Protein AF-A0A4W5NHV5-F1 (afdb_monomer_lite)

Organism: NCBI:txid62062

InterPro domains:
  IPR001194 cDENN domain [PF02141] (14-103)
  IPR001194 cDENN domain [SM00799] (2-110)
  IPR037516 Tripartite DENN domain [PS50211] (1-129)
  IPR040032 DENN domain-containing protein 1A/1B/1C [PTHR13196] (15-108)
  IPR043153 DENN domain, C-terminal lobe [G3DSA:3.40.50.11500] (14-123)

Secondary structure (DSSP, 8-state):
-------S-SPPPHHHHHHHHHHHHHS-HHHHHHHHHHHHTT-EEEEEES-HHHHHHHHHHHHHTTTTS---SEEESS--GGGGGGGG-SS-EEEEEEHHHHHHHHHHHS-HHHHHHHHHHHHHHHT--

Sequence (129 aa):
MKSLTVLSLLPPPPSLQRNLTEYFVAVDVNNMLQLYASMLHERRIIITSSKLSTLTACVHGSAAMLYPMYWQHIYIPVLPPHLLDYCCAPMPYLVGVHLSLLEKYRNIQRPRQEQQRLRKTEKDRSNKD

pLDDT: mean 80.64, std 16.09, range [35.56, 95.38]

Structure (mmCIF, N/CA/C/O backbone):
data_AF-A0A4W5NHV5-F1
#
_entry.id   AF-A0A4W5NHV5-F1
#
loop_
_atom_site.group_PDB
_atom_site.id
_atom_site.type_symbol
_atom_site.label_atom_id
_atom_site.label_alt_id
_atom_site.label_comp_id
_atom_site.label_asym_id
_atom_site.label_entity_id
_atom_site.label_seq_id
_atom_site.pdbx_PDB_ins_code
_atom_site.Cartn_x
_atom_site.Cartn_y
_atom_site.Cartn_z
_atom_site.occupancy
_atom_site.B_iso_or_equiv
_atom_site.auth_seq_id
_atom_site.auth_comp_id
_atom_site.auth_asym_id
_atom_site.auth_atom_id
_atom_site.pdbx_PDB_model_num
ATOM 1 N N . MET A 1 1 ? 6.318 12.527 -32.387 1.00 40.09 1 MET A N 1
ATOM 2 C CA . MET A 1 1 ? 7.392 12.200 -31.423 1.00 40.09 1 MET A CA 1
ATOM 3 C C . MET A 1 1 ? 7.630 13.413 -30.534 1.00 40.09 1 MET A C 1
ATOM 5 O O . MET A 1 1 ? 8.244 14.364 -30.993 1.00 40.09 1 MET A O 1
ATOM 9 N N . LYS A 1 2 ? 7.064 13.454 -29.320 1.00 35.56 2 LYS A N 1
ATOM 10 C CA . LYS A 1 2 ? 7.284 14.556 -28.368 1.00 35.56 2 LYS A CA 1
ATOM 11 C C . LYS A 1 2 ? 8.228 14.070 -27.268 1.00 35.56 2 LYS A C 1
ATOM 13 O O . LYS A 1 2 ? 7.858 13.213 -26.480 1.00 35.56 2 LYS A O 1
ATOM 18 N N . SER A 1 3 ? 9.449 14.593 -27.345 1.00 37.94 3 SER A N 1
ATOM 19 C CA . SER A 1 3 ? 10.501 14.731 -26.334 1.00 37.94 3 SER A CA 1
ATOM 20 C C . SER A 1 3 ? 10.264 14.055 -24.974 1.00 37.94 3 SER A C 1
ATOM 22 O O . SER A 1 3 ? 9.616 14.608 -24.090 1.00 37.94 3 SER A O 1
ATOM 24 N N . LEU A 1 4 ? 10.896 12.895 -24.788 1.00 48.44 4 LEU A N 1
ATOM 25 C CA . LEU A 1 4 ? 11.488 12.516 -23.506 1.00 48.44 4 LEU A CA 1
ATOM 26 C C . LEU A 1 4 ? 12.615 13.516 -23.208 1.00 48.44 4 LEU A C 1
ATOM 28 O O . LEU A 1 4 ? 13.357 13.840 -24.132 1.00 48.44 4 LEU A O 1
ATOM 32 N N . THR A 1 5 ? 12.714 14.025 -21.977 1.00 42.16 5 THR A N 1
ATOM 33 C CA . THR A 1 5 ? 13.934 14.191 -21.141 1.00 42.16 5 THR A CA 1
ATOM 34 C C . THR A 1 5 ? 13.649 15.247 -20.048 1.00 42.16 5 THR A C 1
ATOM 36 O O . THR A 1 5 ? 13.136 16.323 -20.334 1.00 42.16 5 THR A O 1
ATOM 39 N N . VAL A 1 6 ? 14.057 14.937 -18.809 1.00 41.56 6 VAL A N 1
ATOM 40 C CA . VAL A 1 6 ? 14.228 15.816 -17.628 1.00 41.56 6 VAL A CA 1
ATOM 41 C C . VAL A 1 6 ? 12.998 16.125 -16.745 1.00 41.56 6 VAL A C 1
ATOM 43 O O . VAL A 1 6 ? 12.628 17.274 -16.544 1.00 41.56 6 VAL A O 1
ATOM 46 N N . LEU A 1 7 ? 12.431 15.105 -16.088 1.00 46.75 7 LEU A N 1
ATOM 47 C CA . LEU A 1 7 ? 11.615 15.280 -14.864 1.00 46.75 7 LEU A CA 1
ATOM 48 C C . LEU A 1 7 ? 12.265 14.623 -13.625 1.00 46.75 7 LEU A C 1
ATOM 50 O O . LEU A 1 7 ? 11.588 14.313 -12.654 1.00 46.75 7 LEU A O 1
ATOM 54 N N . SER A 1 8 ? 13.586 14.406 -13.642 1.00 48.25 8 SER A N 1
ATOM 55 C CA . SER A 1 8 ? 14.334 13.775 -12.538 1.00 48.25 8 SER A CA 1
ATOM 56 C C . SER A 1 8 ? 15.000 14.764 -11.568 1.00 48.25 8 SER A C 1
ATOM 58 O O . SER A 1 8 ? 15.742 14.329 -10.695 1.00 48.25 8 SER A O 1
ATOM 60 N N . LEU A 1 9 ? 14.797 16.079 -11.728 1.00 45.56 9 LEU A N 1
ATOM 61 C CA . LEU A 1 9 ? 15.458 17.113 -10.910 1.00 45.56 9 LEU A CA 1
ATOM 62 C C . LEU A 1 9 ? 14.529 17.850 -9.942 1.00 45.56 9 LEU A C 1
ATOM 64 O O . LEU A 1 9 ? 15.011 18.657 -9.150 1.00 45.56 9 LEU A O 1
ATOM 68 N N . LEU A 1 10 ? 13.221 17.586 -9.966 1.00 50.59 10 LEU A N 1
ATOM 69 C CA . LEU A 1 10 ? 12.364 18.093 -8.903 1.00 50.59 10 LEU A CA 1
ATOM 70 C C . LEU A 1 10 ? 12.540 17.157 -7.701 1.00 50.59 10 LEU A C 1
ATOM 72 O O . LEU A 1 10 ? 12.238 15.967 -7.848 1.00 50.59 10 LEU A O 1
ATOM 76 N N . PRO A 1 11 ? 13.043 17.632 -6.541 1.00 55.28 11 PRO A N 1
ATOM 77 C CA . PRO A 1 11 ? 13.046 16.811 -5.342 1.00 55.28 11 PRO A CA 1
ATOM 78 C C . PRO A 1 11 ? 11.631 16.261 -5.147 1.00 55.28 11 PRO A C 1
ATOM 80 O O . PRO A 1 11 ? 10.663 17.008 -5.346 1.00 55.28 11 PRO A O 1
ATOM 83 N N . PRO A 1 12 ? 11.488 14.961 -4.827 1.00 57.97 12 PRO A N 1
ATOM 84 C CA . PRO A 1 12 ? 10.178 14.380 -4.609 1.00 57.97 12 PRO A CA 1
ATOM 85 C C . PRO A 1 12 ? 9.424 15.273 -3.624 1.00 57.97 12 PRO A C 1
ATOM 87 O O . PRO A 1 12 ? 10.025 15.708 -2.636 1.00 57.97 12 PRO A O 1
ATOM 90 N N . PRO A 1 13 ? 8.149 15.607 -3.893 1.00 61.06 13 PRO A N 1
ATOM 91 C CA . PRO A 1 13 ? 7.420 16.535 -3.047 1.00 61.06 13 PRO A CA 1
ATOM 92 C C . PRO A 1 13 ? 7.523 16.064 -1.587 1.00 61.06 13 PRO A C 1
ATOM 94 O O . PRO A 1 13 ? 7.497 14.859 -1.338 1.00 61.06 13 PRO A O 1
ATOM 97 N N . PRO A 1 14 ? 7.642 16.967 -0.601 1.00 58.56 14 PRO A N 1
ATOM 98 C CA . PRO A 1 14 ? 7.893 16.596 0.798 1.00 58.56 14 PRO A CA 1
ATOM 99 C C . PRO A 1 14 ? 6.805 15.682 1.397 1.00 58.56 14 PRO A C 1
ATOM 101 O O . PRO A 1 14 ? 7.019 15.014 2.410 1.00 58.56 14 PRO A O 1
ATOM 104 N N . SER A 1 15 ? 5.629 15.612 0.765 1.00 61.19 15 SER A N 1
ATOM 105 C CA . SER A 1 15 ? 4.602 14.602 1.040 1.00 61.19 15 SER A CA 1
ATOM 106 C C . SER A 1 15 ? 5.059 13.173 0.713 1.00 61.19 15 SER A C 1
ATOM 108 O O . SER A 1 15 ? 4.788 12.264 1.492 1.00 61.19 15 SER A O 1
ATOM 110 N N . LEU A 1 16 ? 5.797 12.965 -0.380 1.00 65.19 16 LEU A N 1
ATOM 111 C CA . LEU A 1 16 ? 6.333 11.665 -0.787 1.00 65.19 16 LEU A CA 1
ATOM 112 C C . LEU A 1 16 ? 7.402 11.154 0.185 1.00 65.19 16 LEU A C 1
ATOM 114 O O . LEU A 1 16 ? 7.394 9.978 0.538 1.00 65.19 16 LEU A O 1
ATOM 118 N N . GLN A 1 17 ? 8.282 12.041 0.660 1.00 65.62 17 GLN A N 1
ATOM 119 C CA . GLN A 1 17 ? 9.326 11.673 1.622 1.00 65.62 17 GLN A CA 1
ATOM 120 C C . GLN A 1 17 ? 8.741 11.210 2.960 1.00 65.62 17 GLN A C 1
ATOM 122 O O . GLN A 1 17 ? 9.183 10.199 3.496 1.00 65.62 17 GLN A O 1
ATOM 127 N N . ARG A 1 18 ? 7.708 11.890 3.480 1.00 73.56 18 ARG A N 1
ATOM 128 C CA . ARG A 1 18 ? 7.033 11.454 4.716 1.00 73.56 18 ARG A CA 1
ATOM 129 C C . ARG A 1 18 ? 6.382 10.078 4.570 1.00 73.56 18 ARG A C 1
ATOM 131 O O . ARG A 1 18 ? 6.543 9.242 5.454 1.00 73.56 18 ARG A O 1
ATOM 138 N N . ASN A 1 19 ? 5.719 9.831 3.440 1.00 76.94 19 ASN A N 1
ATOM 139 C CA . ASN A 1 19 ? 5.079 8.545 3.165 1.00 76.94 19 ASN A CA 1
ATOM 140 C C . ASN A 1 19 ? 6.097 7.397 3.082 1.00 76.94 19 ASN A C 1
ATOM 142 O O . ASN A 1 19 ? 5.844 6.319 3.610 1.00 76.94 19 ASN A O 1
ATOM 146 N N . LEU A 1 20 ? 7.258 7.631 2.458 1.00 77.38 20 LEU A N 1
ATOM 147 C CA . LEU A 1 20 ? 8.323 6.630 2.354 1.00 77.38 20 LEU A CA 1
ATOM 148 C C . LEU A 1 20 ? 8.954 6.307 3.709 1.00 77.38 20 LEU A C 1
ATOM 150 O O . LEU A 1 20 ? 9.166 5.133 4.004 1.00 77.38 20 LEU A O 1
ATOM 154 N N . THR A 1 21 ? 9.212 7.314 4.545 1.00 82.81 21 THR A N 1
ATOM 155 C CA . THR A 1 21 ? 9.761 7.085 5.888 1.00 82.81 21 THR A CA 1
ATOM 156 C C . THR A 1 21 ? 8.784 6.299 6.760 1.00 82.81 21 THR A C 1
ATOM 158 O O . THR A 1 21 ? 9.183 5.323 7.389 1.00 82.81 21 THR A O 1
ATOM 161 N N . GLU A 1 22 ? 7.501 6.675 6.780 1.00 80.88 22 GLU A N 1
ATOM 162 C CA . GLU A 1 22 ? 6.495 5.955 7.575 1.00 80.88 22 GLU A CA 1
ATOM 163 C C . GLU A 1 22 ? 6.280 4.524 7.052 1.00 80.88 22 GLU A C 1
ATOM 165 O O . GLU A 1 22 ? 6.170 3.599 7.853 1.00 80.88 22 GLU A O 1
ATOM 170 N N . TYR A 1 23 ? 6.318 4.311 5.732 1.00 83.69 23 TYR A N 1
ATOM 171 C CA . TYR A 1 23 ? 6.278 2.976 5.127 1.00 83.69 23 TYR A CA 1
ATOM 172 C C . TYR A 1 23 ? 7.479 2.107 5.524 1.00 83.69 23 TYR A C 1
ATOM 174 O O . TYR A 1 23 ? 7.289 0.972 5.951 1.00 83.69 23 TYR A O 1
ATOM 182 N N . PHE A 1 24 ? 8.702 2.638 5.430 1.00 84.94 24 PHE A N 1
ATOM 183 C CA . PHE A 1 24 ? 9.926 1.891 5.744 1.00 84.94 24 PHE A CA 1
ATOM 184 C C . PHE A 1 24 ? 10.027 1.532 7.232 1.00 84.94 24 PHE A C 1
ATOM 186 O O . PHE A 1 24 ? 10.584 0.501 7.590 1.00 84.94 24 PHE A O 1
ATOM 193 N N . VAL A 1 25 ? 9.470 2.374 8.108 1.00 88.50 25 VAL A N 1
ATOM 194 C CA . VAL A 1 25 ? 9.391 2.097 9.550 1.00 88.50 25 VAL A CA 1
ATOM 195 C C . VAL A 1 25 ? 8.289 1.082 9.870 1.00 88.50 25 VAL A C 1
ATOM 197 O O . VAL A 1 25 ? 8.433 0.303 10.808 1.00 88.50 25 VAL A O 1
ATOM 200 N N . ALA A 1 26 ? 7.180 1.091 9.126 1.00 84.06 26 ALA A N 1
ATOM 201 C CA . ALA A 1 26 ? 6.022 0.247 9.411 1.00 84.06 26 ALA A CA 1
ATOM 202 C C . ALA A 1 26 ? 6.077 -1.151 8.773 1.00 84.06 26 ALA A C 1
ATOM 204 O O . ALA A 1 26 ? 5.324 -2.029 9.199 1.00 84.06 26 ALA A O 1
ATOM 205 N N . VAL A 1 27 ? 6.899 -1.358 7.739 1.00 87.88 27 VAL A N 1
ATOM 206 C CA . VAL A 1 27 ? 6.907 -2.589 6.936 1.00 87.88 27 VAL A CA 1
ATOM 207 C C . VAL A 1 27 ? 8.304 -3.200 6.898 1.00 87.88 27 VAL A C 1
ATOM 209 O O . VAL A 1 27 ? 9.253 -2.572 6.443 1.00 87.88 27 VAL A O 1
ATOM 212 N N . ASP A 1 28 ? 8.413 -4.464 7.313 1.00 91.88 28 ASP A N 1
ATOM 213 C CA . ASP A 1 28 ? 9.665 -5.219 7.230 1.00 91.88 28 ASP A CA 1
ATOM 214 C C . ASP A 1 28 ? 10.170 -5.347 5.789 1.00 91.88 28 ASP A C 1
ATOM 216 O O . ASP A 1 28 ? 9.390 -5.541 4.853 1.00 91.88 28 ASP A O 1
ATOM 220 N N . VAL A 1 29 ? 11.493 -5.386 5.618 1.00 91.31 29 VAL A N 1
ATOM 221 C CA . VAL A 1 29 ? 12.153 -5.488 4.303 1.00 91.31 29 VAL A CA 1
ATOM 222 C C . VAL A 1 29 ? 11.637 -6.672 3.476 1.00 91.31 29 VAL A C 1
ATOM 2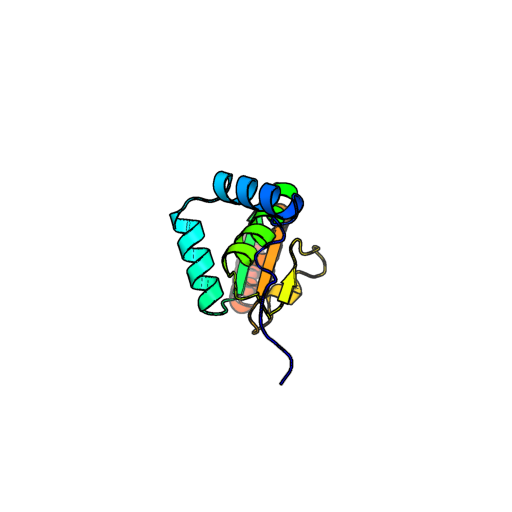24 O O . VAL A 1 29 ? 11.395 -6.534 2.279 1.00 91.31 29 VAL A O 1
ATOM 227 N N . ASN A 1 30 ? 11.402 -7.832 4.098 1.00 93.25 30 ASN A N 1
ATOM 228 C CA . ASN A 1 30 ? 10.866 -8.997 3.389 1.00 93.25 30 ASN A CA 1
ATOM 229 C C . ASN A 1 30 ? 9.452 -8.736 2.839 1.00 93.25 30 ASN A C 1
ATOM 231 O O . ASN A 1 30 ? 9.154 -9.085 1.699 1.00 93.25 30 ASN A O 1
ATOM 235 N N . ASN A 1 31 ? 8.599 -8.067 3.617 1.00 93.00 31 ASN A N 1
ATOM 236 C CA . ASN A 1 31 ? 7.254 -7.698 3.180 1.00 93.00 31 ASN A CA 1
ATOM 237 C C . ASN A 1 31 ? 7.302 -6.627 2.087 1.00 93.00 31 ASN A C 1
ATOM 239 O O . ASN A 1 31 ? 6.523 -6.703 1.140 1.00 93.00 31 ASN A O 1
ATOM 243 N N . MET A 1 32 ? 8.247 -5.684 2.160 1.00 92.88 32 MET A N 1
ATOM 244 C CA . MET A 1 32 ? 8.467 -4.706 1.092 1.00 92.88 32 MET A CA 1
ATOM 245 C C . MET A 1 32 ? 8.838 -5.387 -0.232 1.00 92.88 32 MET A C 1
ATOM 247 O O . MET A 1 32 ? 8.280 -5.044 -1.273 1.00 92.88 32 MET A O 1
ATOM 251 N N . LEU A 1 33 ? 9.741 -6.375 -0.201 1.00 93.62 33 LEU A N 1
ATOM 252 C CA . LEU A 1 33 ? 10.143 -7.137 -1.389 1.00 93.62 33 LEU A CA 1
ATOM 253 C C . LEU A 1 33 ? 8.984 -7.959 -1.962 1.00 93.62 33 LEU A C 1
ATOM 255 O O . LEU A 1 33 ? 8.778 -7.964 -3.174 1.00 93.62 33 LEU A O 1
ATOM 259 N N . GLN A 1 34 ? 8.195 -8.609 -1.103 1.00 94.81 34 GLN A N 1
ATOM 260 C CA . GLN A 1 34 ? 6.999 -9.354 -1.516 1.00 94.81 34 GLN A CA 1
ATOM 261 C C . GLN A 1 34 ? 5.946 -8.442 -2.147 1.00 94.81 34 GLN A C 1
ATOM 263 O O . GLN A 1 34 ? 5.343 -8.788 -3.167 1.00 94.81 34 GLN A O 1
ATOM 268 N N . LEU A 1 35 ? 5.737 -7.260 -1.567 1.00 94.12 35 LEU A N 1
ATOM 269 C CA . LEU A 1 35 ? 4.815 -6.263 -2.090 1.00 94.12 35 LEU A CA 1
ATOM 270 C C . LEU A 1 35 ? 5.287 -5.753 -3.455 1.00 94.12 35 LEU A C 1
ATOM 272 O O . LEU A 1 35 ? 4.507 -5.740 -4.404 1.00 94.12 35 LEU A O 1
ATOM 276 N N . TYR A 1 36 ? 6.572 -5.420 -3.576 1.00 93.44 36 TYR A N 1
ATOM 277 C CA . TYR A 1 36 ? 7.177 -4.984 -4.830 1.00 93.44 36 TYR A CA 1
ATOM 278 C C . TYR A 1 36 ? 7.069 -6.060 -5.920 1.00 93.44 36 TYR A C 1
ATOM 280 O O . TYR A 1 36 ? 6.584 -5.785 -7.017 1.00 93.44 36 TYR A O 1
ATOM 288 N N . ALA A 1 37 ? 7.410 -7.313 -5.606 1.00 95.12 37 ALA A N 1
ATOM 289 C CA . ALA A 1 37 ? 7.235 -8.434 -6.526 1.00 95.12 37 ALA A CA 1
ATOM 290 C C . ALA A 1 37 ? 5.761 -8.617 -6.927 1.00 95.12 37 ALA A C 1
ATOM 292 O O . ALA A 1 37 ? 5.465 -8.847 -8.098 1.00 95.12 37 ALA A O 1
ATOM 293 N N . SER A 1 38 ? 4.825 -8.471 -5.987 1.00 95.31 38 SER A N 1
ATOM 294 C CA . SER A 1 38 ? 3.386 -8.556 -6.265 1.00 95.31 38 SER A CA 1
ATOM 295 C C . SER A 1 38 ? 2.909 -7.441 -7.195 1.00 95.31 38 SER A C 1
ATOM 297 O O . SER A 1 38 ? 2.069 -7.693 -8.060 1.00 95.31 38 SER A O 1
ATOM 299 N N . MET A 1 39 ? 3.455 -6.230 -7.051 1.00 94.06 39 MET A N 1
ATOM 300 C CA . MET A 1 39 ? 3.153 -5.107 -7.937 1.00 94.06 39 MET A CA 1
ATOM 301 C C . MET A 1 39 ? 3.683 -5.350 -9.352 1.00 94.06 39 MET A C 1
ATOM 303 O O . MET A 1 39 ? 2.954 -5.145 -10.317 1.00 94.06 39 MET A O 1
ATOM 307 N N . LEU A 1 40 ? 4.907 -5.863 -9.491 1.00 93.25 40 LEU A N 1
ATOM 308 C CA . LEU A 1 40 ? 5.473 -6.201 -10.804 1.00 93.25 40 LEU A CA 1
ATOM 309 C C . LEU A 1 40 ? 4.677 -7.287 -11.545 1.00 93.25 40 LEU A C 1
ATOM 311 O O . LEU A 1 40 ? 4.664 -7.310 -12.770 1.00 93.25 40 LEU A O 1
ATOM 315 N N . HIS A 1 41 ? 3.996 -8.171 -10.813 1.00 94.44 41 HIS A N 1
ATOM 316 C CA . HIS A 1 41 ? 3.106 -9.189 -11.382 1.00 94.44 41 HIS A CA 1
ATOM 317 C C . HIS A 1 41 ? 1.649 -8.725 -11.507 1.00 94.44 41 HIS A C 1
ATOM 319 O O . HIS A 1 41 ? 0.769 -9.567 -11.699 1.00 94.44 41 HIS A O 1
ATOM 325 N N . GLU A 1 42 ? 1.380 -7.429 -11.323 1.00 92.62 42 GLU A N 1
ATOM 326 C CA . GLU A 1 42 ? 0.041 -6.836 -11.373 1.00 92.62 42 GLU A CA 1
ATOM 327 C C . GLU A 1 42 ? -0.982 -7.637 -10.547 1.00 92.62 42 GLU A C 1
ATOM 329 O O . GLU A 1 42 ? -2.082 -7.969 -10.989 1.00 92.62 42 GLU A O 1
ATOM 334 N N . ARG A 1 43 ? -0.608 -8.029 -9.324 1.00 93.38 43 ARG A N 1
ATOM 335 C CA . ARG A 1 43 ? -1.500 -8.795 -8.444 1.00 93.38 43 ARG A CA 1
ATOM 336 C C . ARG A 1 43 ? -2.541 -7.890 -7.778 1.00 93.38 43 ARG A C 1
ATOM 338 O O . ARG A 1 43 ? -2.444 -6.668 -7.762 1.00 93.38 43 ARG A O 1
ATOM 345 N N . ARG A 1 44 ? -3.553 -8.527 -7.188 1.00 93.62 44 ARG A N 1
ATOM 346 C CA . ARG A 1 44 ? -4.543 -7.890 -6.310 1.00 93.62 44 ARG A CA 1
ATOM 347 C C . ARG A 1 44 ? -3.950 -7.722 -4.915 1.00 93.62 44 ARG A C 1
ATOM 349 O O . ARG A 1 44 ? -3.770 -8.713 -4.208 1.00 93.62 44 ARG A O 1
ATOM 356 N N . ILE A 1 45 ? -3.631 -6.489 -4.541 1.00 94.81 45 ILE A N 1
ATOM 357 C CA . ILE A 1 45 ? -2.902 -6.159 -3.316 1.00 94.81 45 ILE A CA 1
ATOM 358 C C . ILE A 1 45 ? -3.821 -5.379 -2.378 1.00 94.81 45 ILE A C 1
ATOM 360 O O . ILE A 1 45 ? -4.375 -4.340 -2.742 1.00 94.81 45 ILE A O 1
ATOM 364 N N . ILE A 1 46 ? -3.954 -5.880 -1.149 1.00 94.12 46 ILE A N 1
ATOM 365 C CA . ILE A 1 46 ? -4.654 -5.199 -0.059 1.00 94.12 46 ILE A CA 1
ATOM 366 C C . ILE A 1 46 ? -3.657 -4.930 1.054 1.00 94.12 46 ILE A C 1
ATOM 368 O O . ILE A 1 46 ? -3.081 -5.862 1.613 1.00 94.12 46 ILE A O 1
ATOM 372 N N . ILE A 1 47 ? -3.483 -3.658 1.388 1.00 94.88 47 ILE A N 1
ATOM 373 C CA . ILE A 1 47 ? -2.702 -3.227 2.544 1.00 94.88 47 ILE A CA 1
ATOM 374 C C . ILE A 1 47 ? -3.680 -2.952 3.682 1.00 94.88 47 ILE A C 1
ATOM 376 O O . ILE A 1 47 ? -4.720 -2.330 3.472 1.00 94.88 47 ILE A O 1
ATOM 380 N N . THR A 1 48 ? -3.365 -3.410 4.891 1.00 94.12 48 THR A N 1
ATOM 381 C CA . THR A 1 48 ? -4.205 -3.183 6.073 1.00 94.12 48 THR A CA 1
ATOM 382 C C . THR A 1 48 ? -3.418 -2.565 7.209 1.00 94.12 48 THR A C 1
ATOM 384 O O . THR A 1 48 ? -2.298 -2.986 7.479 1.00 94.12 48 THR A O 1
ATOM 387 N N . SER A 1 49 ? -4.016 -1.605 7.911 1.00 94.00 49 SER A N 1
ATOM 388 C CA . SER A 1 49 ? -3.440 -1.008 9.120 1.00 94.00 49 SER A CA 1
ATOM 389 C C . SER A 1 49 ? -4.541 -0.470 10.038 1.00 94.00 49 SER A C 1
ATOM 391 O O . SER A 1 49 ? -5.655 -0.185 9.589 1.00 94.00 49 SER A O 1
ATOM 393 N N . SER A 1 50 ? -4.236 -0.346 11.330 1.00 93.44 50 SER A N 1
ATOM 394 C CA . SER A 1 50 ? -5.091 0.299 12.337 1.00 93.44 50 SER A CA 1
ATOM 395 C C . SER A 1 50 ? -4.976 1.828 12.336 1.00 93.44 50 SER A C 1
ATOM 397 O O . SER A 1 50 ? -5.814 2.506 12.921 1.00 93.44 50 SER A O 1
ATOM 399 N N . LYS A 1 51 ? -3.946 2.389 11.688 1.00 93.62 51 LYS A N 1
ATOM 400 C CA . LYS A 1 51 ? -3.740 3.838 11.559 1.00 93.62 51 LYS A CA 1
ATOM 401 C C . LYS A 1 51 ? -3.892 4.251 10.101 1.00 93.62 51 LYS A C 1
ATOM 403 O O . LYS A 1 51 ? -3.202 3.724 9.232 1.00 93.62 51 LYS A O 1
ATOM 408 N N . LEU A 1 52 ? -4.763 5.224 9.833 1.00 91.25 52 LEU A N 1
ATOM 409 C CA . LEU A 1 52 ? -4.988 5.730 8.473 1.00 91.25 52 LEU A CA 1
ATOM 410 C C . LEU A 1 52 ? -3.758 6.445 7.890 1.00 91.25 52 LEU A C 1
ATOM 412 O O . LEU A 1 52 ? -3.528 6.343 6.686 1.00 91.25 52 LEU A O 1
ATOM 416 N N . SER A 1 53 ? -2.948 7.110 8.725 1.00 90.38 53 SER A N 1
ATOM 417 C CA . SER A 1 53 ? -1.679 7.716 8.288 1.00 90.38 53 SER A CA 1
ATOM 418 C C . SER A 1 53 ? -0.746 6.651 7.720 1.00 90.38 53 SER A C 1
ATOM 420 O O . SER A 1 53 ? -0.360 6.719 6.561 1.00 90.38 53 SER A O 1
ATOM 422 N N . THR A 1 54 ? -0.512 5.586 8.486 1.00 91.75 54 THR A N 1
ATOM 423 C CA . THR A 1 54 ? 0.372 4.492 8.089 1.00 91.75 54 THR A CA 1
ATOM 424 C C . THR A 1 54 ? -0.199 3.738 6.896 1.00 91.75 54 THR A C 1
ATOM 426 O O . THR A 1 54 ? 0.534 3.396 5.981 1.00 91.75 54 THR A O 1
ATOM 429 N N . LEU A 1 55 ? -1.519 3.526 6.850 1.00 93.62 55 LEU A N 1
ATOM 430 C CA . LEU A 1 55 ? -2.182 2.885 5.714 1.00 93.62 55 LEU A CA 1
ATOM 431 C C . LEU A 1 55 ? -1.931 3.642 4.403 1.00 93.62 55 LEU A C 1
ATOM 433 O O . LEU A 1 55 ? -1.458 3.059 3.429 1.00 93.62 55 LEU A O 1
ATOM 437 N N . THR A 1 56 ? -2.229 4.942 4.391 1.00 91.81 56 THR A N 1
ATOM 438 C CA . THR A 1 56 ? -2.031 5.793 3.209 1.00 91.81 56 THR A CA 1
ATOM 439 C C . THR A 1 56 ? -0.556 5.913 2.854 1.00 91.81 56 THR A C 1
ATOM 441 O O . THR A 1 56 ? -0.207 5.750 1.685 1.00 91.81 56 THR A O 1
ATOM 444 N N . ALA A 1 57 ? 0.315 6.110 3.846 1.00 90.94 57 ALA A N 1
ATOM 445 C CA . ALA A 1 57 ? 1.759 6.153 3.662 1.00 90.94 57 ALA A CA 1
ATOM 446 C C . ALA A 1 57 ? 2.289 4.870 3.010 1.00 90.94 57 ALA A C 1
ATOM 448 O O . ALA A 1 57 ? 3.031 4.958 2.037 1.00 90.94 57 ALA A O 1
ATOM 449 N N . CYS A 1 58 ? 1.849 3.689 3.455 1.00 92.44 58 CYS A N 1
ATOM 450 C CA . CYS A 1 58 ? 2.242 2.416 2.854 1.00 92.44 58 CYS A CA 1
ATOM 451 C C . CYS A 1 58 ? 1.750 2.272 1.408 1.00 92.44 58 CYS A C 1
ATOM 453 O O . CYS A 1 58 ? 2.500 1.814 0.546 1.00 92.44 58 CYS A O 1
ATOM 455 N N . VAL A 1 59 ? 0.514 2.681 1.106 1.00 93.56 59 VAL A N 1
ATOM 456 C CA . VAL A 1 59 ? -0.033 2.605 -0.262 1.00 93.56 59 VAL A CA 1
ATOM 457 C C . VAL A 1 59 ? 0.666 3.593 -1.208 1.00 93.56 59 VAL A C 1
ATOM 459 O O . VAL A 1 59 ? 0.979 3.247 -2.345 1.00 93.56 59 VAL A O 1
ATOM 462 N N . HIS A 1 60 ? 0.958 4.816 -0.762 1.00 91.69 60 HIS A N 1
ATOM 463 C CA . HIS A 1 60 ? 1.724 5.788 -1.551 1.00 91.69 60 HIS A CA 1
ATOM 464 C C . HIS A 1 60 ? 3.200 5.392 -1.682 1.00 91.69 60 HIS A C 1
ATOM 466 O O . HIS A 1 60 ? 3.754 5.459 -2.776 1.00 91.69 60 HIS A O 1
ATOM 472 N N . GLY A 1 61 ? 3.830 4.971 -0.585 1.00 90.56 61 GLY A N 1
ATOM 473 C CA . GLY A 1 61 ? 5.239 4.590 -0.529 1.00 90.56 61 GLY A CA 1
ATOM 474 C C . GLY A 1 61 ? 5.543 3.374 -1.398 1.00 90.56 61 GLY A C 1
ATOM 475 O O . GLY A 1 61 ? 6.494 3.399 -2.172 1.00 90.56 61 GLY A O 1
ATOM 476 N N . SER A 1 62 ? 4.684 2.354 -1.358 1.00 91.19 62 SER A N 1
ATOM 477 C CA . SER A 1 62 ? 4.810 1.184 -2.232 1.00 91.19 62 SER A CA 1
ATOM 478 C C . SER A 1 62 ? 4.667 1.519 -3.714 1.00 91.19 62 SER A C 1
ATOM 480 O O . SER A 1 62 ? 5.484 1.083 -4.517 1.00 91.19 62 SER A O 1
ATOM 482 N N . ALA A 1 63 ? 3.682 2.341 -4.087 1.00 90.88 63 ALA A N 1
ATOM 483 C CA . ALA A 1 63 ? 3.518 2.769 -5.475 1.00 90.88 63 ALA A CA 1
ATOM 484 C C . ALA A 1 63 ? 4.709 3.615 -5.957 1.00 90.88 63 ALA A C 1
ATOM 486 O O . ALA A 1 63 ? 5.113 3.509 -7.111 1.00 90.88 63 ALA A O 1
ATOM 487 N N . ALA A 1 64 ? 5.304 4.417 -5.070 1.00 87.81 64 ALA A N 1
ATOM 488 C CA . ALA A 1 64 ? 6.489 5.214 -5.371 1.00 87.81 64 ALA A CA 1
ATOM 489 C C . ALA A 1 64 ? 7.745 4.364 -5.627 1.00 87.81 64 ALA A C 1
ATOM 491 O O . ALA A 1 64 ? 8.606 4.783 -6.399 1.00 87.81 64 ALA A O 1
ATOM 492 N N . MET A 1 65 ? 7.841 3.165 -5.036 1.00 86.12 65 MET A N 1
ATOM 493 C CA . MET A 1 65 ? 8.947 2.234 -5.302 1.00 86.12 65 MET A CA 1
ATOM 494 C C . MET A 1 65 ? 8.983 1.733 -6.751 1.00 86.12 65 MET A C 1
ATOM 496 O O . MET A 1 65 ? 10.018 1.235 -7.181 1.00 86.12 65 MET A O 1
ATOM 500 N N . LEU A 1 66 ? 7.884 1.853 -7.505 1.00 87.06 66 LEU A N 1
ATOM 501 C CA . LEU A 1 66 ? 7.829 1.431 -8.907 1.00 87.06 66 LEU A CA 1
ATOM 502 C C . LEU A 1 66 ? 8.547 2.391 -9.862 1.00 87.06 66 LEU A C 1
ATOM 504 O O . LEU A 1 66 ? 8.722 2.037 -11.026 1.00 87.06 66 LEU A O 1
ATOM 508 N N . TYR A 1 67 ? 8.971 3.575 -9.403 1.00 82.94 67 TYR A N 1
ATOM 509 C CA . TYR A 1 67 ? 9.632 4.568 -10.250 1.00 82.94 67 TYR A CA 1
ATOM 510 C C . TYR A 1 67 ? 10.779 3.943 -11.076 1.00 82.94 67 TYR A C 1
ATOM 512 O O . TYR A 1 67 ? 11.619 3.238 -10.513 1.00 82.94 67 TYR A O 1
ATOM 520 N N . PRO A 1 68 ? 10.863 4.201 -12.399 1.00 84.12 68 PRO A N 1
ATOM 521 C CA . PRO A 1 68 ? 10.109 5.189 -13.186 1.00 84.12 68 PRO A CA 1
ATOM 522 C C . PRO A 1 68 ? 8.731 4.719 -13.685 1.00 84.12 68 PRO A C 1
ATOM 524 O O . PRO A 1 68 ? 8.049 5.467 -14.384 1.00 84.12 68 PRO A O 1
ATOM 527 N N . MET A 1 69 ? 8.323 3.492 -13.365 1.00 87.88 69 MET A N 1
ATOM 528 C CA . MET A 1 69 ? 6.989 2.982 -13.667 1.00 87.88 69 MET A CA 1
ATOM 529 C C . MET A 1 69 ? 5.975 3.493 -12.637 1.00 87.88 69 MET A C 1
ATOM 531 O O . MET A 1 69 ? 6.307 3.812 -11.497 1.00 87.88 69 MET A O 1
ATOM 535 N N . TYR A 1 70 ? 4.711 3.550 -13.042 1.00 87.06 70 TYR A N 1
ATOM 536 C CA . TYR A 1 70 ? 3.605 3.936 -12.172 1.00 87.06 70 TYR A CA 1
ATOM 537 C C . TYR A 1 70 ? 2.550 2.843 -12.202 1.00 87.06 70 TYR A C 1
ATOM 539 O O . TYR A 1 70 ? 2.299 2.258 -13.257 1.00 87.06 70 TYR A O 1
ATOM 547 N N . TRP A 1 71 ? 1.894 2.602 -11.070 1.00 91.25 71 TRP A N 1
ATOM 548 C CA . TRP A 1 71 ? 0.741 1.710 -11.024 1.00 91.25 71 TRP A CA 1
ATOM 549 C C . TRP A 1 71 ? -0.373 2.237 -11.939 1.00 91.25 71 TRP A C 1
ATOM 551 O O . TRP A 1 71 ? -0.809 3.374 -11.777 1.00 91.25 71 TRP A O 1
ATOM 561 N N . GLN A 1 72 ? -0.808 1.428 -12.909 1.00 90.19 72 GLN A N 1
ATOM 562 C CA . GLN A 1 72 ? -1.797 1.834 -13.922 1.00 90.19 72 GLN A CA 1
ATOM 563 C C . GLN A 1 72 ? -3.224 1.361 -13.614 1.00 90.19 72 GLN A C 1
ATOM 565 O O . GLN A 1 72 ? -4.178 1.824 -14.234 1.00 90.19 72 GLN A O 1
ATOM 570 N N . HIS A 1 73 ? -3.376 0.428 -12.674 1.00 91.00 73 HIS A N 1
ATOM 571 C CA . HIS A 1 73 ? -4.666 -0.172 -12.337 1.00 91.00 73 HIS A CA 1
ATOM 572 C C . HIS A 1 73 ? -5.356 0.576 -11.190 1.00 91.00 73 HIS A C 1
ATOM 574 O O . HIS A 1 73 ? -4.920 1.647 -10.768 1.00 91.00 73 HIS A O 1
ATOM 580 N N . ILE A 1 74 ? -6.442 0.006 -10.658 1.00 92.25 74 ILE A N 1
ATOM 581 C CA . ILE A 1 74 ? -7.200 0.599 -9.551 1.00 92.25 74 ILE A CA 1
ATOM 582 C C . ILE A 1 74 ? -6.259 0.916 -8.384 1.00 92.25 74 ILE A C 1
ATOM 584 O O . ILE A 1 74 ? -5.522 0.049 -7.907 1.00 92.25 74 ILE A O 1
ATOM 588 N N . TYR A 1 75 ? -6.323 2.163 -7.924 1.00 92.69 75 TYR A N 1
ATOM 589 C CA . TYR A 1 75 ? -5.509 2.704 -6.847 1.00 92.69 75 TYR A CA 1
ATOM 590 C C . TYR A 1 75 ? -6.403 3.441 -5.849 1.00 92.69 75 TYR A C 1
ATOM 592 O O . TYR A 1 75 ? -6.944 4.501 -6.162 1.00 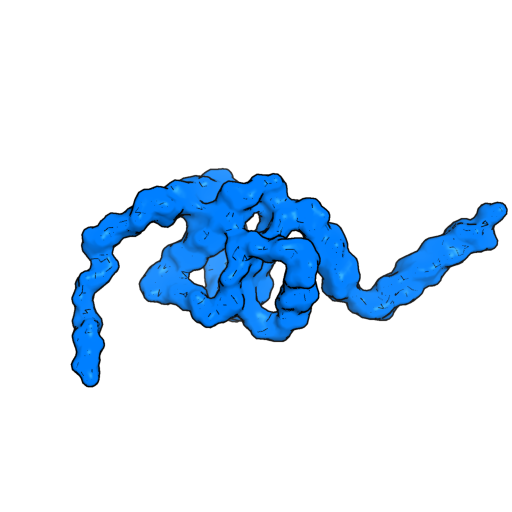92.69 75 TYR A O 1
ATOM 600 N N . ILE A 1 76 ? -6.587 2.871 -4.654 1.00 93.94 76 ILE A N 1
ATOM 601 C CA . ILE A 1 76 ? -7.452 3.446 -3.611 1.00 93.94 76 ILE A CA 1
ATOM 602 C C . ILE A 1 76 ? -6.709 3.408 -2.264 1.00 93.94 76 ILE A C 1
ATOM 604 O O . ILE A 1 76 ? -6.747 2.389 -1.574 1.00 93.94 76 ILE A O 1
ATOM 608 N N . PRO A 1 77 ? -6.043 4.504 -1.848 1.00 91.75 77 PRO A N 1
ATOM 609 C CA . PRO A 1 77 ? -5.263 4.552 -0.606 1.00 91.75 77 PRO A CA 1
ATOM 610 C C . PRO A 1 77 ? -6.042 4.204 0.664 1.00 91.75 77 PRO A C 1
ATOM 612 O O . PRO A 1 77 ? -5.481 3.615 1.583 1.00 91.75 77 PRO A O 1
ATOM 615 N N . VAL A 1 78 ? -7.331 4.553 0.716 1.00 94.56 78 VAL A N 1
ATOM 616 C CA . VAL A 1 78 ? -8.252 4.168 1.793 1.00 94.56 78 VAL A CA 1
ATOM 617 C C . VAL A 1 78 ? -9.601 3.842 1.181 1.00 94.56 78 VAL A C 1
ATOM 619 O O . VAL A 1 78 ? -10.256 4.717 0.620 1.00 94.56 78 VAL A O 1
ATOM 622 N N . LEU A 1 79 ? -10.022 2.588 1.302 1.00 93.12 79 LEU A N 1
ATOM 623 C CA . LEU A 1 79 ? -11.312 2.125 0.825 1.00 93.12 79 LEU A CA 1
ATOM 624 C C . LEU A 1 79 ? -12.393 2.337 1.895 1.00 93.12 79 LEU A C 1
ATOM 626 O O . LEU A 1 79 ? -12.285 1.791 2.999 1.00 93.12 79 LEU A O 1
ATOM 630 N N . PRO A 1 80 ? -13.462 3.084 1.578 1.00 90.56 80 PRO A N 1
ATOM 631 C CA . PRO A 1 80 ? -14.626 3.191 2.440 1.00 90.56 80 PRO A CA 1
ATOM 632 C C . PRO A 1 80 ? -15.353 1.846 2.632 1.00 90.56 80 PRO A C 1
ATOM 634 O O . PRO A 1 80 ? -15.360 1.009 1.729 1.00 90.56 80 PRO A O 1
ATOM 637 N N . PRO A 1 81 ? -16.076 1.655 3.752 1.00 88.88 81 PRO A N 1
ATOM 638 C CA . PRO A 1 81 ? -16.785 0.405 4.048 1.00 88.88 81 PRO A CA 1
ATOM 639 C C . PRO A 1 81 ? -17.814 -0.018 2.991 1.00 88.88 81 PRO A C 1
ATOM 641 O O . PRO A 1 81 ? -18.001 -1.205 2.756 1.00 88.88 81 PRO A O 1
ATOM 644 N N . HIS A 1 82 ? -18.497 0.946 2.371 1.00 87.56 82 HIS A N 1
ATOM 645 C CA . HIS A 1 82 ? -19.557 0.692 1.391 1.00 87.56 82 HIS A CA 1
ATOM 646 C C . HIS A 1 82 ? -19.017 0.285 0.011 1.00 87.56 82 HIS A C 1
ATOM 648 O O . HIS A 1 82 ? -19.790 -0.149 -0.832 1.00 87.56 82 HIS A O 1
ATOM 654 N N . LEU A 1 83 ? -17.704 0.409 -0.219 1.00 89.06 83 LEU A N 1
ATOM 655 C CA . LEU A 1 83 ? -17.045 0.018 -1.467 1.00 89.06 83 LEU A CA 1
ATOM 656 C C . LEU A 1 83 ? -16.256 -1.290 -1.325 1.00 89.06 83 LEU A C 1
ATOM 658 O O . LEU A 1 83 ? -15.506 -1.643 -2.228 1.00 89.06 83 LEU A O 1
ATOM 662 N N . LEU A 1 84 ? -16.416 -2.032 -0.222 1.00 88.62 84 LEU A N 1
ATOM 663 C CA . LEU A 1 84 ? -15.703 -3.299 0.003 1.00 88.62 84 LEU A CA 1
ATOM 664 C C . LEU A 1 84 ? -15.948 -4.342 -1.096 1.00 88.62 84 LEU A C 1
ATOM 666 O O . LEU A 1 84 ? -15.065 -5.155 -1.372 1.00 88.62 84 LEU A O 1
ATOM 670 N N . ASP A 1 85 ? -17.101 -4.284 -1.762 1.00 87.31 85 ASP A N 1
ATOM 671 C CA . ASP A 1 85 ? -17.440 -5.181 -2.867 1.00 87.31 85 ASP A CA 1
ATOM 672 C C . ASP A 1 85 ? -16.514 -4.997 -4.083 1.00 87.31 85 ASP A C 1
ATOM 674 O O . ASP A 1 85 ? -16.291 -5.951 -4.831 1.00 87.31 85 ASP A O 1
ATOM 678 N N . TYR A 1 86 ? -15.877 -3.827 -4.241 1.00 86.19 86 TYR A N 1
ATOM 679 C CA . TYR A 1 86 ? -14.894 -3.590 -5.307 1.00 86.19 86 TYR A CA 1
ATOM 680 C C . TYR A 1 86 ? -13.654 -4.476 -5.173 1.00 86.19 86 TYR A C 1
ATOM 682 O O . TYR A 1 86 ? -13.030 -4.809 -6.180 1.00 86.19 86 TYR A O 1
ATOM 690 N N . CYS A 1 87 ? -13.325 -4.942 -3.966 1.00 86.69 87 CYS A N 1
ATOM 691 C CA . CYS A 1 87 ? -12.233 -5.896 -3.778 1.00 86.69 87 CYS A CA 1
ATOM 692 C C . CYS A 1 87 ? -12.551 -7.292 -4.351 1.00 86.69 87 CYS A C 1
ATOM 694 O O . CYS A 1 87 ? -11.684 -8.160 -4.368 1.00 86.69 87 CYS A O 1
ATOM 696 N N . CYS A 1 88 ? -13.776 -7.546 -4.820 1.00 84.81 88 CYS A N 1
ATOM 697 C CA . CYS A 1 88 ? -14.122 -8.775 -5.540 1.00 84.81 88 CYS A CA 1
ATOM 698 C C . CYS A 1 88 ? -13.793 -8.701 -7.038 1.00 84.81 88 CYS A C 1
ATOM 700 O O . CYS A 1 88 ? -14.000 -9.679 -7.759 1.00 84.81 88 CYS A O 1
ATOM 702 N N . ALA A 1 89 ? -13.298 -7.559 -7.526 1.00 84.44 89 ALA A N 1
ATOM 703 C CA . ALA A 1 89 ? -12.982 -7.384 -8.931 1.00 84.44 89 ALA A CA 1
ATOM 704 C C . ALA A 1 89 ? -11.898 -8.384 -9.406 1.00 84.44 89 ALA A C 1
ATOM 706 O O . ALA A 1 89 ? -10.948 -8.696 -8.676 1.00 84.44 89 ALA A O 1
ATOM 707 N N . PRO A 1 90 ? -12.012 -8.903 -10.643 1.00 83.94 90 PRO A N 1
ATOM 708 C CA . PRO A 1 90 ? -11.016 -9.812 -11.211 1.00 83.94 90 PRO A CA 1
ATOM 709 C C . PRO A 1 90 ? -9.745 -9.082 -11.669 1.00 83.94 90 PRO A C 1
ATOM 711 O O . PRO A 1 90 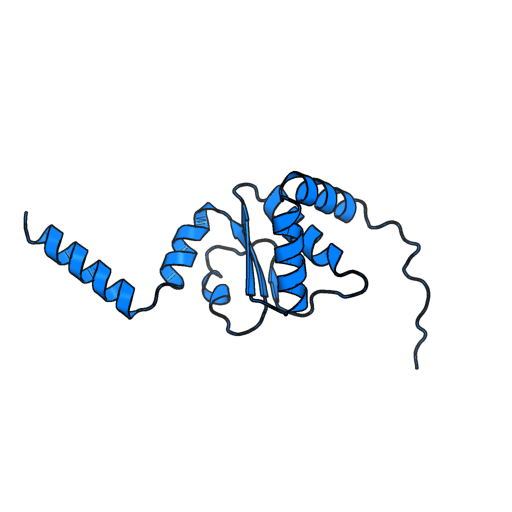? -8.714 -9.722 -11.850 1.00 83.94 90 PRO A O 1
ATOM 714 N N . MET A 1 91 ? -9.819 -7.762 -11.856 1.00 90.38 91 MET A N 1
ATOM 715 C CA . MET A 1 91 ? -8.707 -6.930 -12.314 1.00 90.38 91 MET A CA 1
ATOM 716 C C . MET A 1 91 ? -7.703 -6.622 -11.188 1.00 90.38 91 MET A C 1
ATOM 718 O O . MET A 1 91 ? -8.086 -6.646 -10.013 1.00 90.38 91 MET A O 1
ATOM 722 N N . PRO A 1 92 ? -6.432 -6.323 -11.518 1.00 92.88 92 PRO A N 1
ATOM 723 C CA . PRO A 1 92 ? -5.436 -5.888 -10.545 1.00 92.88 92 PRO A CA 1
ATOM 724 C C . PRO A 1 92 ? -5.876 -4.630 -9.799 1.00 92.88 92 PRO A C 1
ATOM 726 O O . PRO A 1 92 ? -6.522 -3.743 -10.358 1.00 92.88 92 PRO A O 1
ATOM 729 N N . TYR A 1 93 ? -5.500 -4.529 -8.530 1.00 94.31 93 TYR A N 1
ATOM 730 C CA . TYR A 1 93 ? -5.767 -3.343 -7.727 1.00 94.31 93 TYR A CA 1
ATOM 731 C C . TYR A 1 93 ? -4.753 -3.214 -6.598 1.00 94.31 93 TYR A C 1
ATOM 733 O O . TYR A 1 93 ? -4.220 -4.211 -6.109 1.00 94.31 93 TYR A O 1
ATOM 741 N N . LEU A 1 94 ? -4.538 -1.979 -6.159 1.00 95.00 94 LEU A N 1
ATOM 742 C CA . LEU A 1 94 ? -3.795 -1.638 -4.958 1.00 95.00 94 LEU A CA 1
ATOM 743 C C . LEU A 1 94 ? -4.706 -0.819 -4.050 1.00 95.00 94 LEU A C 1
ATOM 745 O O . LEU A 1 94 ? -5.058 0.321 -4.367 1.00 95.00 94 LEU A O 1
ATOM 749 N N . VAL A 1 95 ? -5.115 -1.418 -2.935 1.00 94.94 95 VAL A N 1
ATOM 750 C CA . VAL A 1 95 ? -6.142 -0.837 -2.068 1.00 94.94 95 VAL A CA 1
ATOM 751 C C . VAL A 1 95 ? -5.731 -0.893 -0.602 1.00 94.94 95 VAL A C 1
ATOM 753 O O . VAL A 1 95 ? -5.248 -1.917 -0.121 1.00 94.94 95 VAL A O 1
ATOM 756 N N . GLY A 1 96 ? -5.948 0.200 0.127 1.00 95.38 96 GLY A N 1
ATOM 757 C CA . GLY A 1 96 ? -5.800 0.244 1.578 1.00 95.38 96 GLY A CA 1
ATOM 758 C C . GLY A 1 96 ? -7.130 0.005 2.288 1.00 95.38 96 GLY A C 1
ATOM 759 O O . GLY A 1 96 ? -8.101 0.717 2.044 1.00 95.38 96 GLY A O 1
ATOM 760 N N . VAL A 1 97 ? -7.188 -0.961 3.202 1.00 95.06 97 VAL A N 1
ATOM 761 C CA . VAL A 1 97 ? -8.380 -1.262 4.009 1.00 95.06 97 VAL A CA 1
ATOM 762 C C . VAL A 1 97 ? -8.047 -1.101 5.488 1.00 95.06 97 VAL A C 1
ATOM 764 O O . VAL A 1 97 ? -7.103 -1.698 6.001 1.00 95.06 97 VAL A O 1
ATOM 767 N N . HIS A 1 98 ? -8.832 -0.297 6.203 1.00 95.38 98 HIS A N 1
ATOM 768 C CA . HIS A 1 98 ? -8.646 -0.148 7.644 1.00 95.38 98 HIS A CA 1
ATOM 769 C C . HIS A 1 98 ? -8.884 -1.482 8.368 1.00 95.38 98 HIS A C 1
ATOM 771 O O . HIS A 1 98 ? -9.805 -2.223 8.020 1.00 95.38 98 HIS A O 1
ATOM 777 N N . LEU A 1 99 ? -8.097 -1.776 9.406 1.00 93.81 99 LEU A N 1
ATOM 778 C CA . LEU A 1 99 ? -8.125 -3.071 10.095 1.00 93.81 99 LEU A CA 1
ATOM 779 C C . LEU A 1 99 ? -9.525 -3.457 10.613 1.00 93.81 99 LEU A C 1
ATOM 781 O O . LEU A 1 99 ? -9.900 -4.624 10.549 1.00 93.81 99 LEU A O 1
ATOM 785 N N . SER A 1 100 ? -10.343 -2.484 11.035 1.00 93.56 100 SER A N 1
ATOM 786 C CA . SER A 1 100 ? -11.729 -2.734 11.477 1.00 93.56 100 SER A CA 1
ATOM 787 C C . SER A 1 100 ? -12.657 -3.286 10.384 1.00 93.56 100 SER A C 1
ATOM 789 O O . SER A 1 100 ? -13.712 -3.841 10.687 1.00 93.56 100 SER A O 1
ATOM 791 N N . LEU A 1 101 ? -12.288 -3.133 9.111 1.00 91.69 101 LEU A N 1
ATOM 792 C CA . LEU A 1 101 ? -13.053 -3.604 7.955 1.00 91.69 101 LEU A CA 1
ATOM 793 C C . LEU A 1 101 ? -12.560 -4.957 7.433 1.00 91.69 101 LEU A C 1
ATOM 795 O O . LEU A 1 101 ? -13.248 -5.571 6.617 1.00 91.69 101 LEU A O 1
ATOM 799 N N . LEU A 1 102 ? -11.415 -5.448 7.914 1.00 89.50 102 LEU A N 1
ATOM 800 C CA . LEU A 1 102 ? -10.806 -6.689 7.434 1.00 89.50 102 LEU A CA 1
ATOM 801 C C . LEU A 1 102 ? -11.715 -7.907 7.648 1.00 89.50 102 LEU A C 1
ATOM 803 O O . LEU A 1 102 ? -11.851 -8.739 6.754 1.00 89.50 102 LEU A O 1
ATOM 807 N N . GLU A 1 103 ? -12.391 -7.987 8.793 1.00 88.62 103 GLU A N 1
ATOM 808 C CA . GLU A 1 103 ? -13.339 -9.074 9.071 1.00 88.62 103 GLU A CA 1
ATOM 809 C C . GLU A 1 103 ? -14.545 -9.035 8.123 1.00 88.62 103 GLU A C 1
ATOM 811 O O . GLU A 1 103 ? -14.971 -10.067 7.603 1.00 88.62 103 GLU A O 1
ATOM 816 N N . LYS A 1 104 ? -15.050 -7.837 7.796 1.00 88.12 104 LYS A N 1
ATOM 817 C CA . LYS A 1 104 ? -16.115 -7.682 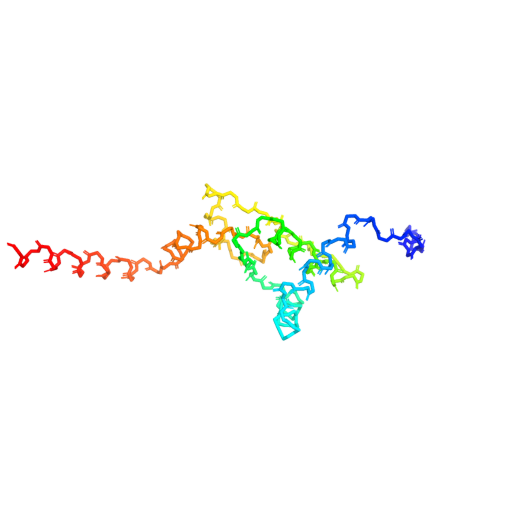6.793 1.00 88.12 104 LYS A CA 1
ATOM 818 C C . LYS A 1 104 ? -15.639 -8.129 5.412 1.00 88.12 104 LYS A C 1
ATOM 820 O O . LYS A 1 104 ? -16.344 -8.884 4.751 1.00 88.12 104 LYS A O 1
ATOM 825 N N . TYR A 1 105 ? -14.433 -7.729 5.011 1.00 87.50 105 TYR A N 1
ATOM 826 C CA . TYR A 1 105 ? -13.820 -8.165 3.755 1.00 87.50 105 TYR A CA 1
ATOM 827 C C . TYR A 1 105 ? -13.681 -9.694 3.677 1.00 87.50 105 TYR A C 1
ATOM 829 O O . TYR A 1 105 ? -14.113 -10.302 2.697 1.00 87.50 105 TYR A O 1
ATOM 837 N N . ARG A 1 106 ? -13.156 -10.339 4.729 1.00 86.56 106 ARG A N 1
ATOM 838 C CA . ARG A 1 106 ? -13.046 -11.807 4.810 1.00 86.56 106 ARG A C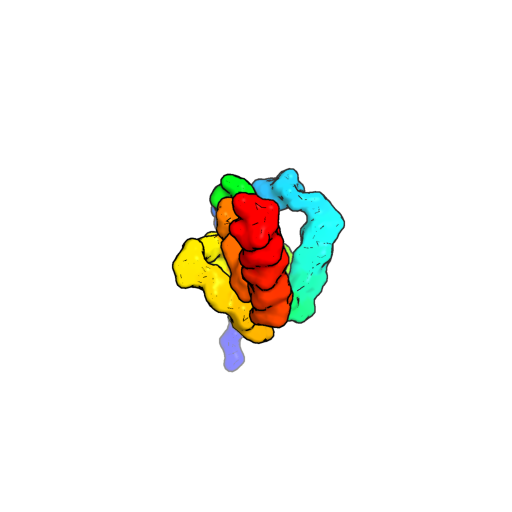A 1
ATOM 839 C C . ARG A 1 106 ? -14.403 -12.493 4.684 1.00 86.56 106 ARG A C 1
ATOM 841 O O . ARG A 1 106 ? -14.513 -13.516 4.013 1.00 86.56 106 ARG A O 1
ATOM 848 N N . ASN A 1 107 ? -15.443 -11.923 5.288 1.00 85.75 107 ASN A N 1
ATOM 849 C CA . ASN A 1 107 ? -16.802 -12.447 5.180 1.00 85.75 107 ASN A CA 1
ATOM 850 C C . ASN A 1 107 ? -17.346 -12.379 3.752 1.00 85.75 107 ASN A C 1
ATOM 852 O O . ASN A 1 107 ? -17.985 -13.335 3.320 1.00 85.75 107 ASN A O 1
ATOM 856 N N . ILE A 1 108 ? -17.064 -11.298 3.022 1.00 82.56 108 ILE A N 1
ATOM 857 C CA . ILE A 1 108 ? -17.494 -11.118 1.628 1.00 82.56 108 ILE A CA 1
ATOM 858 C C . ILE A 1 108 ? -16.750 -12.087 0.697 1.00 82.56 108 ILE A C 1
ATOM 860 O O . ILE A 1 108 ? -17.371 -12.714 -0.157 1.00 82.56 108 ILE A O 1
ATOM 864 N N . GLN A 1 109 ? -15.440 -12.262 0.895 1.00 77.69 109 GLN A N 1
ATOM 865 C CA . GLN A 1 109 ? -14.609 -13.149 0.068 1.00 77.69 109 GLN A CA 1
ATOM 866 C C . GLN A 1 109 ? -14.872 -14.640 0.303 1.00 77.69 109 GLN A C 1
ATOM 868 O O . GLN A 1 109 ? -14.525 -15.464 -0.546 1.00 77.69 109 GLN A O 1
ATOM 873 N N . ARG A 1 110 ? -15.463 -15.022 1.446 1.00 75.19 110 ARG A N 1
ATOM 874 C CA . ARG A 1 110 ? -15.734 -16.435 1.732 1.00 75.19 110 ARG A CA 1
ATOM 875 C C . ARG A 1 110 ? -16.649 -17.034 0.659 1.00 75.19 110 ARG A C 1
ATOM 877 O O . ARG A 1 110 ? -17.725 -16.480 0.420 1.00 75.19 110 ARG A O 1
ATOM 884 N N . PRO A 1 111 ? -16.301 -18.192 0.068 1.00 68.19 111 PRO A N 1
ATOM 885 C CA . PRO A 1 111 ? -17.151 -18.860 -0.910 1.00 68.19 111 PRO A CA 1
ATOM 886 C C . PRO A 1 111 ? -18.558 -19.097 -0.347 1.00 68.19 111 PRO A C 1
ATOM 888 O O . PRO A 1 111 ? -18.711 -19.538 0.795 1.00 68.19 111 PRO A O 1
ATOM 891 N N . ARG A 1 112 ? -19.607 -18.863 -1.153 1.00 60.09 112 ARG A N 1
ATOM 892 C CA . ARG A 1 112 ? -21.016 -19.047 -0.731 1.00 60.09 112 ARG A CA 1
ATOM 893 C C . ARG A 1 112 ? -21.287 -20.411 -0.082 1.00 60.09 112 ARG A C 1
ATOM 895 O O . ARG A 1 112 ? -22.111 -20.503 0.822 1.00 60.09 112 ARG A O 1
ATOM 902 N N . GLN A 1 113 ? -20.586 -21.458 -0.515 1.00 59.88 113 GLN A N 1
ATOM 903 C CA . GLN A 1 113 ? -20.721 -22.813 0.027 1.00 59.88 113 GLN A CA 1
ATOM 904 C C . GLN A 1 113 ? -20.272 -22.915 1.496 1.00 59.88 113 GLN A C 1
ATOM 906 O O . GLN A 1 113 ? -20.878 -23.636 2.286 1.00 59.88 113 GLN A O 1
ATOM 911 N N . GLU A 1 114 ? -19.250 -22.160 1.892 1.00 64.12 114 GLU A N 1
ATOM 912 C CA . GLU A 1 114 ? -18.725 -22.161 3.257 1.00 64.12 114 GLU A CA 1
ATOM 913 C C . GLU A 1 114 ? -19.590 -21.309 4.191 1.00 64.12 114 GLU A C 1
ATOM 915 O O . GLU A 1 114 ? -19.885 -21.718 5.313 1.00 64.12 114 GLU A O 1
ATOM 920 N N . GLN A 1 115 ? -20.127 -20.192 3.685 1.00 62.62 115 GLN A N 1
ATOM 921 C CA . GLN A 1 115 ? -21.121 -19.390 4.409 1.00 62.62 115 GLN A CA 1
ATOM 922 C C . GLN A 1 115 ? -22.397 -20.192 4.720 1.00 62.62 115 GLN A C 1
ATOM 924 O O . GLN A 1 115 ? -22.969 -20.052 5.800 1.00 62.62 115 GLN A O 1
ATOM 929 N N . GLN A 1 116 ? -22.834 -21.063 3.802 1.00 62.03 116 GLN A N 1
ATOM 930 C CA . GLN A 1 116 ? -23.972 -21.962 4.032 1.00 62.03 116 GLN A CA 1
ATOM 931 C C . GLN A 1 116 ? -23.665 -23.048 5.071 1.00 62.03 116 GLN A C 1
ATOM 933 O O . GLN A 1 116 ? -24.556 -23.409 5.838 1.00 62.03 116 GLN A O 1
ATOM 938 N N . ARG A 1 117 ? -22.424 -23.552 5.127 1.00 65.31 117 ARG A N 1
ATOM 939 C CA . ARG A 1 117 ? -21.995 -24.509 6.160 1.00 65.31 117 ARG A CA 1
ATOM 940 C C . ARG A 1 117 ? -22.013 -23.877 7.548 1.00 65.31 117 ARG A C 1
ATOM 942 O O . ARG A 1 117 ? -22.612 -24.449 8.444 1.00 65.31 117 ARG A O 1
ATOM 949 N N . LEU A 1 118 ? -21.464 -22.676 7.707 1.00 64.94 118 LEU A N 1
ATOM 950 C CA . LEU A 1 118 ? -21.435 -21.973 8.997 1.00 64.94 118 LEU A CA 1
ATOM 951 C C . LEU A 1 118 ? -22.833 -21.626 9.516 1.00 64.94 118 LEU A C 1
ATOM 953 O O . LEU A 1 118 ? -23.123 -21.861 10.685 1.00 64.94 118 LEU A O 1
ATOM 957 N N . ARG A 1 119 ? -23.731 -21.177 8.628 1.00 62.84 119 ARG A N 1
ATOM 958 C CA . ARG A 1 119 ? -25.139 -20.932 8.982 1.00 62.84 119 ARG A CA 1
ATOM 959 C C . ARG A 1 119 ? -25.884 -22.207 9.390 1.00 62.84 119 ARG A C 1
ATOM 961 O O . ARG A 1 119 ? -26.813 -22.122 10.186 1.00 62.84 119 ARG A O 1
ATOM 968 N N . LYS A 1 120 ? -25.510 -23.374 8.847 1.00 62.66 120 LYS A N 1
ATOM 969 C CA . LYS A 1 120 ? -26.044 -24.671 9.298 1.00 62.66 120 LYS A CA 1
ATOM 970 C C . LYS A 1 120 ? -25.496 -25.031 10.680 1.00 62.66 120 LYS A C 1
ATOM 972 O O . LYS A 1 120 ? -26.289 -25.303 11.567 1.00 62.66 120 LYS A O 1
ATOM 977 N N . THR A 1 121 ? -24.188 -24.896 10.905 1.00 64.81 121 THR A N 1
ATOM 978 C CA . THR A 1 121 ? -23.562 -25.198 12.204 1.00 64.81 121 THR A CA 1
ATOM 979 C C . THR A 1 121 ? -24.063 -24.301 13.346 1.00 64.81 121 THR A C 1
ATOM 981 O O . THR A 1 121 ? -24.184 -24.766 14.476 1.00 64.81 121 THR A O 1
ATOM 984 N N . GLU A 1 122 ? -24.367 -23.026 13.080 1.00 70.00 122 GLU A N 1
ATOM 985 C CA . GLU A 1 122 ? -24.978 -22.119 14.069 1.00 70.00 122 GLU A CA 1
ATOM 986 C C . GLU A 1 122 ? -26.441 -22.484 14.362 1.00 70.00 122 GLU A C 1
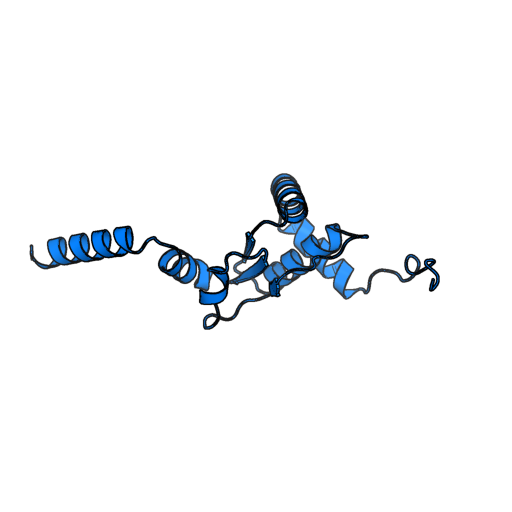ATOM 988 O O . GLU A 1 122 ? -26.851 -22.479 15.522 1.00 70.00 122 GLU A O 1
ATOM 993 N N . LYS A 1 123 ? -27.212 -22.879 13.338 1.00 61.94 123 LYS A N 1
ATOM 994 C CA . LYS A 1 123 ? -28.575 -23.404 13.524 1.00 61.94 123 LYS A CA 1
ATOM 995 C C . LYS A 1 123 ? -28.594 -24.711 14.315 1.00 61.94 123 LYS A C 1
ATOM 997 O O . LYS A 1 123 ? -29.458 -24.874 15.167 1.00 61.94 123 LYS A O 1
ATOM 1002 N N . ASP A 1 124 ? -27.629 -25.597 14.083 1.00 61.25 124 ASP A N 1
ATOM 1003 C CA . ASP A 1 124 ? -27.531 -26.879 14.787 1.00 61.25 124 ASP A CA 1
ATOM 1004 C C . ASP A 1 124 ? -27.128 -26.709 16.264 1.00 61.25 124 ASP A C 1
ATOM 1006 O O . ASP A 1 124 ? -27.506 -27.529 17.099 1.00 61.25 124 ASP A O 1
ATOM 1010 N N . ARG A 1 125 ? -26.393 -25.639 16.615 1.00 62.59 125 ARG A N 1
ATOM 1011 C CA . ARG A 1 125 ? -26.108 -25.283 18.020 1.00 62.59 125 ARG A CA 1
ATOM 1012 C C . ARG A 1 125 ? -27.308 -24.649 18.714 1.00 62.59 125 ARG A C 1
ATOM 1014 O O . ARG A 1 125 ? -27.590 -25.013 19.842 1.00 62.59 125 ARG A O 1
ATOM 1021 N N . SER A 1 126 ? -28.036 -23.765 18.031 1.00 61.28 126 SER A N 1
ATOM 1022 C CA . SER A 1 126 ? -29.210 -23.090 18.602 1.00 61.28 126 SER A CA 1
ATOM 1023 C C . SER A 1 126 ? -30.440 -23.994 18.764 1.00 61.28 126 SER A C 1
ATOM 1025 O O . SER A 1 126 ? -31.402 -23.572 19.390 1.00 61.28 126 SER A O 1
ATOM 1027 N N . ASN A 1 127 ? -30.442 -25.194 18.177 1.00 58.91 127 ASN A N 1
ATOM 1028 C CA . ASN A 1 127 ? -31.537 -26.169 18.276 1.00 58.91 127 ASN A CA 1
ATOM 1029 C C . ASN A 1 127 ? -31.232 -27.299 19.282 1.00 58.91 127 ASN A C 1
ATOM 1031 O O . ASN A 1 127 ? -31.899 -28.336 19.274 1.00 58.91 127 ASN A O 1
ATOM 1035 N N . LYS A 1 128 ? -30.164 -27.141 20.074 1.00 58.94 128 LYS A N 1
ATOM 1036 C CA . LYS A 1 128 ? -29.723 -28.082 21.113 1.00 58.94 128 LYS A CA 1
ATOM 1037 C C . LYS A 1 128 ? -29.857 -27.525 22.536 1.00 58.94 128 LYS A C 1
ATOM 1039 O O . LYS A 1 128 ? -29.624 -28.285 23.473 1.00 58.94 128 LYS A O 1
ATOM 1044 N N . ASP A 1 129 ? -30.239 -26.256 22.647 1.00 53.50 129 ASP A N 1
ATOM 1045 C CA . ASP A 1 129 ? -30.722 -25.582 23.855 1.00 53.50 129 ASP A CA 1
ATOM 1046 C C . ASP A 1 129 ? -32.254 -25.470 23.776 1.00 53.50 129 ASP A C 1
ATOM 1048 O O . ASP A 1 129 ? -32.911 -25.570 24.836 1.00 53.50 129 ASP A O 1
#

Radius of gyration: 19.34 Å; chains: 1; bounding box: 47×46×55 Å

Foldseek 3Di:
DDDDDDPPPDDDPVVLVLLQVLQPVVDDPVRLVVLLVCVVVLAAAEAEDQDLSSQLSNLSNSQVVCPVDGRPDARASEDDLVCLCVSVDPGRYRYYYYPVCVVVNVVNPPPPVVVVVVVVVVVVVVVVD